Protein AF-A0A2A4FNS2-F1 (afdb_monomer_lite)

Radius of gyration: 14.97 Å; chains: 1; bounding box: 51×41×30 Å

Structure (mmCIF, N/CA/C/O backbone):
data_AF-A0A2A4FNS2-F1
#
_entry.id   AF-A0A2A4FNS2-F1
#
loop_
_atom_site.group_PDB
_atom_site.id
_atom_site.type_symbol
_atom_site.label_atom_id
_atom_site.label_alt_id
_atom_site.label_comp_id
_atom_site.label_asym_id
_atom_site.label_entity_id
_atom_site.label_seq_id
_atom_site.pdbx_PDB_ins_code
_atom_site.Cartn_x
_atom_site.Cartn_y
_atom_site.Cartn_z
_atom_site.occupancy
_atom_site.B_iso_or_equiv
_atom_site.auth_seq_id
_atom_site.auth_comp_id
_atom_site.auth_asym_id
_atom_site.auth_atom_id
_atom_site.pdbx_PDB_model_num
ATOM 1 N N . MET A 1 1 ? -37.004 21.178 3.071 1.00 41.16 1 MET A N 1
ATOM 2 C CA . MET A 1 1 ? -36.304 19.906 2.802 1.00 41.16 1 MET A CA 1
ATOM 3 C C . MET A 1 1 ? -34.827 20.220 2.761 1.00 41.16 1 MET A C 1
ATOM 5 O O . MET A 1 1 ? -34.383 20.898 1.845 1.00 41.16 1 MET A O 1
ATOM 9 N N . THR A 1 2 ? -34.114 19.869 3.824 1.00 33.25 2 THR A N 1
ATOM 10 C CA . THR A 1 2 ? -32.705 20.220 4.006 1.00 33.25 2 THR A CA 1
ATOM 11 C C . THR A 1 2 ? -31.871 19.224 3.217 1.00 33.25 2 THR A C 1
ATOM 13 O O . THR A 1 2 ? -31.886 18.032 3.516 1.00 33.25 2 THR A O 1
ATOM 16 N N . ILE A 1 3 ? -31.195 19.707 2.177 1.00 44.91 3 ILE A N 1
ATOM 17 C CA . ILE A 1 3 ? -30.150 18.963 1.479 1.00 44.91 3 ILE A CA 1
ATOM 18 C C . ILE A 1 3 ? -29.051 18.762 2.523 1.00 44.91 3 ILE A C 1
ATOM 20 O O . ILE A 1 3 ? -28.429 19.733 2.951 1.00 44.91 3 ILE A O 1
ATOM 24 N N . GLN A 1 4 ? -28.897 17.533 3.020 1.00 40.78 4 GLN A N 1
ATOM 25 C CA . GLN A 1 4 ? -27.765 17.178 3.868 1.00 40.78 4 GLN A CA 1
ATOM 26 C C . GLN A 1 4 ? -26.513 17.431 3.039 1.00 40.78 4 GLN A C 1
ATOM 28 O O . GLN A 1 4 ? -26.302 16.783 2.013 1.00 40.78 4 GLN A O 1
ATOM 33 N N . ALA A 1 5 ? -25.748 18.437 3.458 1.00 41.56 5 ALA A N 1
ATOM 34 C CA . ALA A 1 5 ? -24.431 18.706 2.933 1.00 41.56 5 ALA A CA 1
ATOM 35 C C . ALA A 1 5 ? -23.663 17.384 2.929 1.00 41.56 5 ALA A C 1
ATOM 37 O O . ALA A 1 5 ? -23.515 16.732 3.965 1.00 41.56 5 ALA A O 1
ATOM 38 N N . GLN A 1 6 ? -23.210 16.968 1.748 1.00 40.78 6 GLN A N 1
ATOM 39 C CA . GLN A 1 6 ? -22.015 16.152 1.680 1.00 40.78 6 GLN A CA 1
ATOM 40 C C . GLN A 1 6 ? -20.935 17.013 2.324 1.00 40.78 6 GLN A C 1
ATOM 42 O O . GLN A 1 6 ? -20.426 17.942 1.703 1.00 40.78 6 GLN A O 1
ATOM 47 N N . ASP A 1 7 ? -20.691 16.765 3.608 1.00 36.19 7 ASP A N 1
ATOM 48 C CA . ASP A 1 7 ? -19.500 17.198 4.315 1.00 36.19 7 ASP A CA 1
ATOM 49 C C . ASP A 1 7 ? -18.321 16.639 3.514 1.00 36.19 7 ASP A C 1
ATOM 51 O O . ASP A 1 7 ? -17.878 15.502 3.701 1.00 36.19 7 ASP A O 1
ATOM 55 N N . ASN A 1 8 ? -17.867 17.424 2.538 1.00 41.84 8 ASN A N 1
ATOM 56 C CA . ASN A 1 8 ? -16.549 17.304 1.957 1.00 41.84 8 ASN A CA 1
ATOM 57 C C . ASN A 1 8 ? -15.584 17.573 3.111 1.00 41.84 8 ASN A C 1
ATOM 59 O O . ASN A 1 8 ? -15.065 18.672 3.263 1.00 41.84 8 ASN A O 1
ATOM 63 N N . LYS A 1 9 ? -15.309 16.546 3.922 1.00 40.69 9 LYS A N 1
ATOM 64 C CA . LYS A 1 9 ? -14.279 16.552 4.974 1.00 40.69 9 LYS A CA 1
ATOM 65 C C . LYS A 1 9 ? -12.850 16.671 4.413 1.00 40.69 9 LYS A C 1
ATOM 67 O O . LYS A 1 9 ? -11.889 16.323 5.083 1.00 40.69 9 LYS A O 1
ATOM 72 N N . PHE A 1 10 ? -12.724 17.129 3.172 1.00 44.22 10 PHE A N 1
ATOM 73 C CA . PHE A 1 10 ? -11.481 17.424 2.474 1.00 44.22 10 PHE A CA 1
ATOM 74 C C . PHE A 1 10 ? -11.354 18.921 2.151 1.00 44.22 10 PHE A C 1
ATOM 76 O O . PHE A 1 10 ? -10.330 19.334 1.612 1.00 44.22 10 PHE A O 1
ATOM 83 N N . ASP A 1 11 ? -12.366 19.736 2.476 1.00 33.16 11 ASP A N 1
ATOM 84 C CA . ASP A 1 11 ? -12.264 21.192 2.417 1.00 33.16 11 ASP A CA 1
ATOM 85 C C . ASP A 1 11 ? -11.458 21.660 3.637 1.00 33.16 11 ASP A C 1
ATOM 87 O O . ASP A 1 11 ? -11.933 21.613 4.773 1.00 33.16 11 ASP A O 1
ATOM 91 N N . GLY A 1 12 ? -10.192 22.011 3.407 1.00 35.84 12 GLY A N 1
ATOM 92 C CA . GLY A 1 12 ? -9.270 22.435 4.462 1.00 35.84 12 GLY A CA 1
ATOM 93 C C . GLY A 1 12 ? -8.055 21.539 4.696 1.00 35.84 12 GLY A C 1
ATOM 94 O O . GLY A 1 12 ? -7.456 21.642 5.765 1.00 35.84 12 GLY A O 1
ATOM 95 N N . LEU A 1 13 ? -7.635 20.705 3.732 1.00 43.72 13 LEU A N 1
ATOM 96 C CA . LEU A 1 13 ? -6.250 20.221 3.768 1.00 43.72 13 LEU A CA 1
ATOM 97 C C . LEU A 1 13 ? -5.328 21.454 3.687 1.00 43.72 13 LEU A C 1
ATOM 99 O O . LEU A 1 13 ? -5.411 22.195 2.704 1.00 43.72 13 LEU A O 1
ATOM 103 N N . PRO A 1 14 ? -4.500 21.732 4.711 1.00 41.94 14 PRO A N 1
ATOM 104 C CA . PRO A 1 14 ? -3.625 22.895 4.703 1.00 41.94 14 PRO A CA 1
ATOM 105 C C . PRO A 1 14 ? -2.702 22.858 3.478 1.00 41.94 14 PRO A C 1
ATOM 107 O O . PRO A 1 14 ? -2.258 21.785 3.058 1.00 41.94 14 PRO A O 1
ATOM 110 N N . GLU A 1 15 ? -2.390 24.031 2.915 1.00 44.62 15 GLU A N 1
ATOM 111 C CA . GLU A 1 15 ? -1.247 24.209 2.012 1.00 44.62 15 GLU A CA 1
ATOM 112 C C . GLU A 1 15 ? 0.018 23.743 2.748 1.00 44.62 15 GLU A C 1
ATOM 114 O O . GLU A 1 15 ? 0.633 24.481 3.514 1.00 44.62 15 GLU A O 1
ATOM 119 N N . GLY A 1 16 ? 0.351 22.466 2.583 1.00 42.34 16 GLY A N 1
ATOM 120 C CA . GLY A 1 16 ? 1.368 21.791 3.377 1.00 42.34 16 GLY A CA 1
ATOM 121 C C . GLY A 1 16 ? 0.835 20.478 3.926 1.00 42.34 16 GLY A C 1
ATOM 122 O O . GLY A 1 16 ? 0.457 20.384 5.089 1.00 42.34 16 GLY A O 1
ATOM 123 N N . ASN A 1 17 ? 0.837 19.448 3.081 1.00 48.16 17 ASN A N 1
ATOM 124 C CA . ASN A 1 17 ? 0.653 18.067 3.511 1.00 48.16 17 ASN A CA 1
ATOM 125 C C . ASN A 1 17 ? 1.723 17.754 4.589 1.00 48.16 17 ASN A C 1
ATOM 127 O O . ASN A 1 17 ? 2.913 17.790 4.262 1.00 48.16 17 ASN A O 1
ATOM 131 N N . PRO A 1 18 ? 1.365 17.531 5.871 1.00 54.56 18 PRO A N 1
ATOM 132 C CA . PRO A 1 18 ? 2.313 17.654 6.985 1.00 54.56 18 PRO A CA 1
ATOM 133 C C . PRO A 1 18 ? 3.376 16.550 7.024 1.00 54.56 18 PRO A C 1
ATOM 135 O O . PRO A 1 18 ? 4.385 16.695 7.710 1.00 54.56 18 PRO A O 1
ATOM 138 N N . SER A 1 19 ? 3.193 15.453 6.287 1.00 63.78 19 SER A N 1
ATOM 139 C CA . SER A 1 19 ? 4.207 14.424 6.042 1.00 63.78 19 SER A CA 1
ATOM 140 C C . SER A 1 19 ? 3.758 13.501 4.901 1.00 63.78 19 SER A C 1
ATOM 142 O O . SER A 1 19 ? 2.559 13.327 4.697 1.00 63.78 19 SER A O 1
ATOM 144 N N . PRO A 1 20 ? 4.685 12.862 4.164 1.00 83.50 20 PRO A N 1
ATOM 145 C CA . PRO A 1 20 ? 4.353 11.919 3.088 1.00 83.50 20 PRO A CA 1
ATOM 146 C C . PRO A 1 20 ? 3.507 10.715 3.552 1.00 83.50 20 PRO A C 1
ATOM 148 O O . PRO A 1 20 ? 2.764 10.143 2.746 1.00 83.50 20 PRO A O 1
ATOM 151 N N . ILE A 1 21 ? 3.605 10.371 4.843 1.00 87.69 21 ILE A N 1
ATOM 152 C CA . ILE A 1 21 ? 2.782 9.405 5.582 1.00 87.69 21 ILE A CA 1
ATOM 153 C C . ILE A 1 21 ? 2.397 10.052 6.915 1.00 87.69 21 ILE A C 1
ATOM 155 O O . ILE A 1 21 ? 3.280 10.537 7.623 1.00 87.69 21 ILE A O 1
ATOM 159 N N . TYR A 1 22 ? 1.117 10.047 7.280 1.00 86.44 22 TYR A N 1
ATOM 160 C CA . TYR A 1 22 ? 0.645 10.611 8.547 1.00 86.44 22 TYR A CA 1
ATOM 161 C C . TYR A 1 22 ? -0.5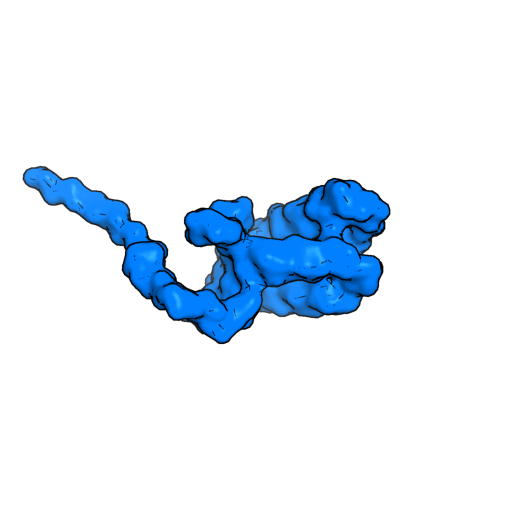53 9.838 9.109 1.00 86.44 22 TYR A C 1
ATOM 163 O O . TYR A 1 22 ? -1.162 9.018 8.422 1.00 86.44 22 TYR A O 1
ATOM 171 N N . ILE A 1 23 ? -0.859 10.068 10.388 1.00 86.75 23 ILE A N 1
ATOM 172 C CA . ILE A 1 23 ? -1.993 9.456 11.087 1.00 86.75 23 ILE A CA 1
ATOM 173 C C . ILE A 1 23 ? -2.924 10.571 11.554 1.00 86.75 23 ILE A C 1
ATOM 175 O O . ILE A 1 23 ? -2.470 11.508 12.207 1.00 86.75 23 ILE A O 1
ATOM 179 N N . GLU A 1 24 ? -4.211 10.447 11.254 1.00 84.62 24 GLU A N 1
ATOM 180 C CA . GLU A 1 24 ? -5.251 11.399 11.652 1.00 84.62 24 GLU A CA 1
ATOM 181 C C . GLU A 1 24 ? -6.551 10.638 11.939 1.00 84.62 24 GLU A C 1
ATOM 183 O O . GLU A 1 24 ? -6.929 9.738 11.186 1.00 84.62 24 GLU A O 1
ATOM 188 N N . ASP A 1 25 ? -7.210 10.953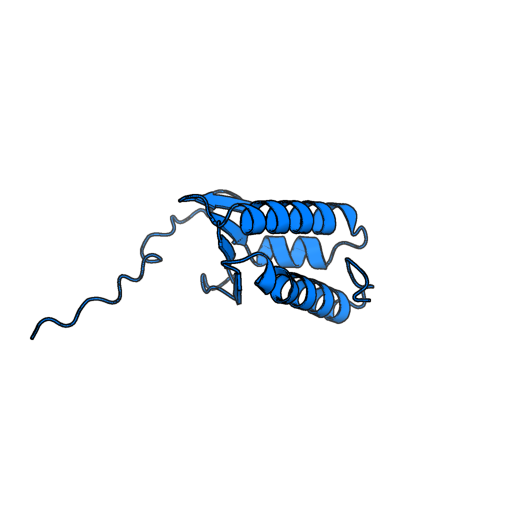 13.059 1.00 84.69 25 ASP A N 1
ATOM 189 C CA . ASP A 1 25 ? -8.420 10.261 13.531 1.00 84.69 25 ASP A CA 1
ATOM 190 C C . ASP A 1 25 ? -8.289 8.727 13.527 1.00 84.69 25 ASP A C 1
ATOM 192 O O . ASP A 1 25 ? -9.162 8.000 13.056 1.00 84.69 25 ASP A O 1
ATOM 196 N N . ASP A 1 26 ? -7.144 8.232 14.010 1.00 82.00 26 ASP A N 1
ATOM 197 C CA . ASP A 1 26 ? -6.743 6.818 14.008 1.00 82.00 26 ASP A CA 1
ATOM 198 C C . ASP A 1 26 ? -6.567 6.160 12.627 1.00 82.00 26 ASP A C 1
ATOM 200 O O . ASP A 1 26 ? -6.218 4.978 12.564 1.00 82.00 26 ASP A O 1
ATOM 204 N N . ASN A 1 27 ? -6.702 6.908 11.533 1.00 84.25 27 ASN A N 1
ATOM 205 C CA . ASN A 1 27 ? -6.522 6.424 10.167 1.00 84.25 27 ASN A CA 1
ATOM 206 C C . ASN A 1 27 ? -5.112 6.717 9.658 1.00 84.25 27 ASN A C 1
ATOM 208 O O . ASN A 1 27 ? -4.538 7.763 9.956 1.00 84.25 27 ASN A O 1
ATOM 212 N N . LEU A 1 28 ? -4.557 5.788 8.882 1.00 89.19 28 LEU A N 1
ATOM 213 C CA . LEU A 1 28 ? -3.256 5.953 8.241 1.00 89.19 28 LEU A CA 1
ATOM 214 C C . LEU A 1 28 ? -3.444 6.513 6.832 1.00 89.19 28 LEU A C 1
ATOM 216 O O . LEU A 1 28 ? -4.123 5.905 6.004 1.00 89.19 28 LEU A O 1
ATOM 220 N N . TYR A 1 29 ? -2.774 7.619 6.549 1.00 89.62 29 TYR A N 1
ATOM 221 C CA . TYR A 1 29 ? -2.777 8.270 5.251 1.00 89.62 29 TYR A CA 1
ATOM 222 C C . TYR A 1 29 ? -1.398 8.189 4.616 1.00 89.62 29 TYR A C 1
ATOM 224 O O . TYR A 1 29 ? -0.382 8.438 5.269 1.00 89.62 29 TYR A O 1
ATOM 232 N N . VAL A 1 30 ? -1.361 7.856 3.329 1.00 90.31 30 VAL A N 1
ATOM 233 C CA . VAL A 1 30 ? -0.145 7.910 2.515 1.00 90.31 30 VAL A CA 1
ATOM 234 C C . VAL A 1 30 ? -0.434 8.724 1.268 1.00 90.31 30 VAL A C 1
ATOM 236 O O . VAL A 1 30 ? -1.396 8.458 0.547 1.00 90.31 30 VAL A O 1
ATOM 239 N N . SER A 1 31 ? 0.405 9.725 1.015 1.00 89.12 31 SER A N 1
ATOM 240 C CA . SER A 1 31 ? 0.323 10.515 -0.213 1.00 89.12 31 SER A CA 1
ATOM 241 C C . SER A 1 31 ? 0.703 9.675 -1.433 1.00 89.12 31 SER A C 1
ATOM 243 O O . SER A 1 31 ? 1.586 8.823 -1.360 1.00 89.12 31 SER A O 1
ATOM 245 N N . ALA A 1 32 ? 0.092 9.940 -2.582 1.00 84.75 32 ALA A N 1
ATOM 246 C CA . ALA A 1 32 ? 0.373 9.223 -3.820 1.00 84.75 32 ALA A CA 1
ATOM 247 C C . ALA A 1 32 ? 1.809 9.447 -4.283 1.00 84.75 32 ALA A C 1
ATOM 249 O O . ALA A 1 32 ? 2.433 8.510 -4.763 1.00 84.75 32 ALA A O 1
ATOM 250 N N . THR A 1 33 ? 2.364 10.642 -4.060 1.00 86.81 33 THR A N 1
ATOM 251 C CA . THR A 1 33 ? 3.780 10.924 -4.321 1.00 86.81 33 THR A CA 1
ATOM 252 C C . THR A 1 33 ? 4.684 9.973 -3.543 1.00 86.81 33 THR A C 1
ATOM 254 O O . THR A 1 33 ? 5.612 9.402 -4.112 1.00 86.81 33 THR A O 1
ATOM 257 N N . GLU A 1 34 ? 4.407 9.766 -2.254 1.00 90.06 34 GLU A N 1
ATOM 258 C CA . GLU A 1 34 ? 5.174 8.827 -1.437 1.00 90.06 34 GLU A CA 1
ATOM 259 C C . GLU A 1 34 ? 4.911 7.378 -1.832 1.00 90.06 34 GLU A C 1
ATOM 261 O O . GLU A 1 34 ? 5.841 6.581 -1.929 1.00 90.06 34 GLU A O 1
ATOM 266 N N . TRP A 1 35 ? 3.655 7.031 -2.098 1.00 91.25 35 TRP A N 1
ATOM 267 C CA . TRP A 1 35 ? 3.287 5.691 -2.526 1.00 91.25 35 TRP A CA 1
ATOM 268 C C . TRP A 1 35 ? 3.977 5.303 -3.839 1.00 91.25 35 TRP A C 1
ATOM 270 O O . TRP A 1 35 ? 4.541 4.213 -3.946 1.00 91.25 35 TRP A O 1
ATOM 280 N N . ASP A 1 36 ? 4.017 6.217 -4.809 1.00 90.44 36 ASP A N 1
ATOM 281 C CA . ASP A 1 36 ? 4.742 6.052 -6.068 1.00 90.44 36 ASP A CA 1
ATOM 282 C C . ASP A 1 36 ? 6.248 5.984 -5.853 1.00 90.44 36 ASP A C 1
ATOM 284 O O . ASP A 1 36 ? 6.909 5.151 -6.476 1.00 90.44 36 ASP A O 1
ATOM 288 N N . ARG A 1 37 ? 6.795 6.819 -4.958 1.00 92.12 37 ARG A N 1
ATOM 289 C CA . ARG A 1 37 ? 8.211 6.772 -4.578 1.00 92.12 37 ARG A CA 1
ATOM 290 C C . ARG A 1 37 ? 8.569 5.378 -4.064 1.00 92.12 37 ARG A C 1
ATOM 292 O O . ARG A 1 37 ? 9.466 4.755 -4.624 1.00 92.12 37 ARG A O 1
ATOM 299 N N . LEU A 1 38 ? 7.819 4.861 -3.087 1.00 92.75 38 LEU A N 1
ATOM 300 C CA . LEU A 1 38 ? 7.997 3.523 -2.511 1.00 92.75 38 LEU A CA 1
ATOM 301 C C . LEU A 1 38 ? 7.824 2.413 -3.559 1.00 92.75 38 LEU A C 1
ATOM 303 O O . LEU A 1 38 ? 8.584 1.446 -3.575 1.00 92.75 38 LEU A O 1
ATOM 307 N N . CYS A 1 39 ? 6.849 2.544 -4.463 1.00 92.25 39 CYS A N 1
ATOM 308 C CA . CYS A 1 39 ? 6.633 1.574 -5.537 1.00 92.25 39 CYS A CA 1
ATOM 309 C C . CYS A 1 39 ? 7.750 1.600 -6.590 1.00 92.25 39 CYS A C 1
ATOM 311 O O . CYS A 1 39 ? 8.053 0.563 -7.169 1.00 92.25 39 CYS A O 1
ATOM 313 N N . ARG A 1 40 ? 8.394 2.741 -6.837 1.00 94.19 40 ARG A N 1
ATOM 314 C CA . ARG A 1 40 ? 9.492 2.856 -7.809 1.00 94.19 40 ARG A CA 1
ATOM 315 C C . ARG A 1 40 ? 10.848 2.414 -7.248 1.00 94.19 40 ARG A C 1
ATOM 317 O O . ARG A 1 40 ? 11.791 2.216 -8.012 1.00 94.19 40 ARG A O 1
ATOM 324 N N . GLU A 1 41 ? 10.980 2.255 -5.933 1.00 92.56 41 GLU A N 1
ATOM 325 C CA . GLU A 1 41 ? 12.235 1.795 -5.340 1.00 92.56 41 GLU A CA 1
ATOM 326 C C . GLU A 1 41 ? 12.579 0.356 -5.760 1.00 92.56 41 GLU A C 1
ATOM 328 O O . GLU A 1 41 ? 11.746 -0.556 -5.716 1.00 92.56 41 GLU A O 1
ATOM 333 N N . GLN A 1 42 ? 13.847 0.139 -6.138 1.00 88.94 42 GLN A N 1
ATOM 334 C CA . GLN A 1 42 ? 14.363 -1.206 -6.419 1.00 88.94 42 GLN A CA 1
ATOM 335 C C . GLN A 1 42 ? 14.336 -2.079 -5.161 1.00 88.94 42 GLN A C 1
ATOM 337 O O . GLN A 1 42 ? 13.938 -3.242 -5.221 1.00 88.94 42 GLN A O 1
ATOM 342 N N . SER A 1 43 ? 14.721 -1.501 -4.021 1.00 91.00 43 SER A N 1
ATOM 343 C CA . SER A 1 43 ? 14.592 -2.147 -2.719 1.00 91.00 43 SER A CA 1
ATOM 344 C C . SER A 1 43 ? 13.126 -2.188 -2.302 1.00 91.00 43 SER A C 1
ATOM 346 O O . SER A 1 43 ? 12.461 -1.157 -2.240 1.00 91.00 43 SER A O 1
ATOM 348 N N . THR A 1 44 ? 12.618 -3.375 -1.984 1.00 91.06 44 THR A N 1
ATOM 349 C CA . THR A 1 44 ? 11.246 -3.538 -1.489 1.00 91.06 44 THR A CA 1
ATOM 350 C C . THR A 1 44 ? 11.121 -3.253 0.005 1.00 91.06 44 THR A C 1
ATOM 352 O O . THR A 1 44 ? 10.005 -3.053 0.476 1.00 91.06 44 THR A O 1
ATOM 355 N N . SER A 1 45 ? 12.222 -3.197 0.765 1.00 90.31 45 SER A N 1
ATOM 356 C CA . SER A 1 45 ? 12.186 -3.104 2.234 1.00 90.31 45 SER A CA 1
ATOM 357 C C . SER A 1 45 ? 11.369 -1.918 2.773 1.00 90.31 45 SER A C 1
ATOM 359 O O . SER A 1 45 ? 10.582 -2.131 3.702 1.00 90.31 45 SER A O 1
ATOM 361 N N . PRO A 1 46 ? 11.471 -0.692 2.216 1.00 90.38 46 PRO A N 1
ATOM 362 C CA . PRO A 1 46 ? 10.659 0.435 2.683 1.00 90.38 46 PRO A CA 1
ATOM 363 C C . PRO A 1 46 ? 9.169 0.232 2.402 1.00 90.38 46 PRO A C 1
ATOM 365 O O . PRO A 1 46 ? 8.339 0.392 3.296 1.00 90.38 46 PRO A O 1
ATOM 368 N N . LEU A 1 47 ? 8.830 -0.213 1.190 1.00 91.44 47 LEU A N 1
ATOM 369 C CA . LEU A 1 47 ? 7.451 -0.502 0.802 1.00 91.44 47 LEU A CA 1
ATOM 370 C C . LEU A 1 47 ? 6.842 -1.627 1.652 1.00 91.44 47 LEU A C 1
ATOM 372 O O . LEU A 1 47 ? 5.729 -1.489 2.150 1.00 91.44 47 LEU A O 1
ATOM 376 N N . VAL A 1 48 ? 7.580 -2.716 1.883 1.00 91.75 48 VAL A N 1
ATOM 377 C CA . VAL A 1 48 ? 7.145 -3.845 2.724 1.00 91.75 48 VAL A CA 1
ATOM 378 C C . VAL A 1 48 ? 6.936 -3.411 4.177 1.00 91.75 48 VAL A C 1
ATOM 380 O O . VAL A 1 48 ? 5.996 -3.874 4.827 1.00 91.75 48 VAL A O 1
ATOM 383 N N . SER A 1 49 ? 7.757 -2.490 4.687 1.00 91.19 49 SER A N 1
ATOM 384 C CA . SER A 1 49 ? 7.591 -1.931 6.036 1.00 91.19 49 SER A CA 1
ATOM 385 C C . SER A 1 49 ? 6.292 -1.128 6.152 1.00 91.19 49 SER A C 1
ATOM 387 O O . SER A 1 49 ? 5.522 -1.320 7.094 1.00 91.19 49 SER A O 1
ATOM 389 N N . VAL A 1 50 ? 5.998 -0.281 5.161 1.00 91.81 50 VAL A N 1
ATOM 390 C CA . VAL A 1 50 ? 4.743 0.486 5.103 1.00 91.81 50 VAL A CA 1
ATOM 391 C C . VAL A 1 50 ? 3.534 -0.443 4.964 1.00 91.81 50 VAL A C 1
ATOM 393 O O . VAL A 1 50 ? 2.578 -0.312 5.724 1.00 91.81 50 VAL A O 1
ATOM 396 N N . LEU A 1 51 ? 3.600 -1.438 4.076 1.00 92.69 51 LEU A N 1
ATOM 397 C CA . LEU A 1 51 ? 2.561 -2.460 3.908 1.00 92.69 51 LEU A CA 1
ATOM 398 C C . LEU A 1 51 ? 2.296 -3.239 5.207 1.00 92.69 51 LEU A C 1
ATOM 400 O O . LEU A 1 51 ? 1.145 -3.486 5.567 1.00 92.69 51 LEU A O 1
ATOM 404 N N . SER A 1 52 ? 3.348 -3.589 5.948 1.00 91.50 52 SER A N 1
ATOM 405 C CA . SER A 1 52 ? 3.219 -4.270 7.241 1.00 91.50 52 SER A CA 1
ATOM 406 C C . SER A 1 52 ? 2.511 -3.387 8.271 1.00 91.50 52 SER A C 1
ATOM 408 O O . SER A 1 52 ? 1.601 -3.852 8.959 1.00 91.50 52 SER A O 1
ATOM 410 N N . ASN A 1 53 ? 2.854 -2.097 8.327 1.00 90.44 53 ASN A N 1
ATOM 411 C CA . ASN A 1 53 ? 2.177 -1.132 9.194 1.00 90.44 53 ASN A CA 1
ATOM 412 C C . ASN A 1 53 ? 0.700 -0.964 8.816 1.00 90.44 53 ASN A C 1
ATOM 414 O O . ASN A 1 53 ? -0.158 -0.996 9.696 1.00 90.44 53 ASN A O 1
ATOM 418 N N . MET A 1 54 ? 0.383 -0.866 7.522 1.00 93.19 54 MET A N 1
ATOM 419 C CA . MET A 1 54 ? -0.997 -0.808 7.025 1.00 93.19 54 MET A CA 1
ATOM 420 C C . MET A 1 54 ? -1.805 -2.026 7.475 1.00 93.19 54 MET A C 1
ATOM 422 O O . MET A 1 54 ? -2.901 -1.879 8.013 1.00 93.19 54 MET A O 1
ATOM 426 N N . ARG A 1 55 ? -1.245 -3.234 7.344 1.00 91.62 55 ARG A N 1
ATOM 427 C CA . ARG A 1 55 ? -1.895 -4.466 7.808 1.00 91.62 55 ARG A CA 1
ATOM 428 C C . ARG A 1 55 ? -2.174 -4.439 9.312 1.00 91.62 55 ARG A C 1
ATOM 430 O O . ARG A 1 55 ? -3.253 -4.850 9.741 1.00 91.62 55 ARG A O 1
ATOM 437 N N . VAL A 1 56 ? -1.233 -3.935 10.113 1.00 91.25 56 VAL A N 1
ATOM 438 C CA . VAL A 1 56 ? -1.417 -3.768 11.564 1.00 91.25 56 VAL A CA 1
ATOM 439 C C . VAL A 1 56 ? -2.528 -2.759 11.864 1.00 91.25 56 VAL A C 1
ATOM 441 O O . VAL A 1 56 ? -3.378 -3.049 12.706 1.00 91.25 56 VAL A O 1
ATOM 444 N N . PHE A 1 57 ? -2.585 -1.625 11.164 1.00 90.38 57 PHE A N 1
ATOM 445 C CA . PHE A 1 57 ? -3.677 -0.653 11.302 1.00 90.38 57 PHE A CA 1
ATOM 446 C C . PHE A 1 57 ? -5.041 -1.288 11.013 1.00 90.38 57 PHE A C 1
ATOM 448 O O . PHE A 1 57 ? -5.929 -1.253 11.865 1.00 90.38 57 PHE A O 1
ATOM 455 N N . LEU A 1 58 ? -5.167 -1.965 9.873 1.00 91.62 58 LEU A N 1
ATOM 456 C CA . LEU A 1 58 ? -6.406 -2.629 9.468 1.00 91.62 58 LEU A CA 1
ATOM 457 C C . LEU A 1 58 ? -6.836 -3.727 10.453 1.00 91.62 58 LEU A C 1
ATOM 459 O O . LEU A 1 58 ? -8.022 -3.878 10.739 1.00 91.62 58 LEU A O 1
ATOM 463 N N . SER A 1 59 ? -5.883 -4.474 11.024 1.00 90.75 59 SER A N 1
ATOM 464 C CA . SER A 1 59 ? -6.172 -5.497 12.044 1.00 90.75 59 SER A CA 1
ATOM 465 C C . SER A 1 59 ? -6.733 -4.923 13.350 1.00 90.75 59 SER A C 1
ATOM 467 O O . SER A 1 59 ? -7.408 -5.630 14.092 1.00 90.75 59 SER A O 1
ATOM 469 N N . ARG A 1 60 ? -6.490 -3.634 13.617 1.00 90.38 60 ARG A N 1
ATOM 470 C CA . ARG A 1 60 ? -7.012 -2.900 14.779 1.00 90.38 60 ARG A CA 1
ATOM 471 C C . ARG A 1 60 ? -8.360 -2.226 14.499 1.00 90.38 60 ARG A C 1
ATOM 473 O O . ARG A 1 60 ? -8.817 -1.453 15.333 1.00 90.38 60 ARG A O 1
ATOM 480 N N . GLY A 1 61 ? -8.975 -2.489 13.341 1.00 87.50 61 GLY A N 1
ATOM 481 C CA . GLY A 1 61 ? -10.237 -1.869 12.927 1.00 87.50 61 GLY A CA 1
ATOM 482 C C . GLY A 1 61 ? -10.100 -0.404 12.504 1.00 87.50 61 GLY A C 1
ATOM 483 O O . GLY A 1 61 ? -11.071 0.342 12.584 1.00 87.50 61 GLY A O 1
ATOM 484 N N . ARG A 1 62 ? -8.895 0.017 12.106 1.00 91.62 62 ARG A N 1
ATOM 485 C CA . ARG A 1 62 ? -8.598 1.369 11.605 1.00 91.62 62 ARG A CA 1
ATOM 486 C C . ARG A 1 62 ? -8.583 1.369 10.083 1.00 91.62 62 ARG A C 1
ATOM 488 O O . ARG A 1 62 ? -8.315 0.321 9.500 1.00 91.62 62 ARG A O 1
ATOM 495 N N . SER A 1 63 ? -8.782 2.526 9.448 1.00 90.31 63 SER A N 1
ATOM 496 C CA . SER A 1 63 ? -8.672 2.624 7.989 1.00 90.31 63 SER A CA 1
ATOM 497 C C . SER A 1 63 ? -7.276 3.026 7.514 1.00 90.31 63 SER A C 1
ATOM 499 O O . SER A 1 63 ? -6.489 3.653 8.232 1.00 90.31 63 SER A O 1
ATOM 501 N N . VAL A 1 64 ? -6.974 2.641 6.280 1.00 91.81 64 VAL A N 1
ATOM 502 C CA . VAL A 1 64 ? -5.800 3.053 5.514 1.00 91.81 64 VAL A CA 1
ATOM 503 C C . VAL A 1 64 ? -6.291 3.713 4.234 1.00 91.81 64 VAL A C 1
ATOM 505 O O . VAL A 1 64 ? -7.114 3.138 3.522 1.00 91.81 64 VAL A O 1
ATOM 508 N N . ARG A 1 65 ? -5.771 4.901 3.922 1.00 90.56 65 ARG A N 1
ATOM 509 C CA . ARG A 1 65 ? -6.160 5.686 2.747 1.00 90.56 65 ARG A CA 1
ATOM 510 C C . ARG A 1 65 ? -4.929 6.128 1.964 1.00 90.56 65 ARG A C 1
ATOM 512 O O . ARG A 1 65 ? -4.022 6.756 2.506 1.00 90.56 65 ARG A O 1
ATOM 519 N N . LEU A 1 66 ? -4.913 5.808 0.675 1.00 88.25 66 LEU A N 1
ATOM 520 C CA . LEU A 1 66 ? -3.954 6.333 -0.292 1.00 88.25 66 LEU A CA 1
ATOM 521 C C . LEU A 1 66 ? -4.577 7.559 -0.964 1.00 88.25 66 LEU A C 1
ATOM 523 O O . LEU A 1 66 ? -5.613 7.434 -1.619 1.00 88.25 66 LEU A O 1
ATOM 527 N N . ILE A 1 67 ? -3.968 8.730 -0.783 1.00 84.31 67 ILE A N 1
ATOM 528 C CA . ILE A 1 67 ? -4.470 10.002 -1.319 1.00 84.31 67 ILE A CA 1
ATOM 529 C C . ILE A 1 67 ? -3.690 10.366 -2.583 1.00 84.31 67 ILE A C 1
ATOM 531 O O . ILE A 1 67 ? -2.494 10.620 -2.510 1.00 84.31 67 ILE A O 1
ATOM 535 N N . GLY A 1 68 ? -4.380 10.440 -3.716 1.00 73.62 68 GLY A N 1
ATOM 536 C CA . GLY A 1 68 ? -3.921 10.939 -5.009 1.00 73.62 68 GLY A CA 1
ATOM 537 C C . GLY A 1 68 ? -3.284 12.326 -4.943 1.00 73.62 68 GLY A C 1
ATOM 538 O O . GLY A 1 68 ? -3.552 13.123 -4.046 1.00 73.62 68 GLY A O 1
ATOM 539 N N . ALA A 1 69 ? -2.458 12.651 -5.938 1.00 69.81 69 ALA A N 1
ATOM 540 C CA . ALA A 1 69 ? -1.867 13.987 -6.064 1.00 69.81 69 ALA A CA 1
ATOM 541 C C . ALA A 1 69 ? -2.926 15.096 -6.257 1.00 69.81 69 ALA A C 1
ATOM 543 O O . ALA A 1 69 ? -2.649 16.264 -6.002 1.00 69.81 69 ALA A O 1
ATOM 544 N N . ASP A 1 70 ? -4.136 14.726 -6.681 1.00 75.25 70 ASP A N 1
ATOM 545 C CA . ASP A 1 70 ? -5.315 15.587 -6.810 1.00 75.25 70 ASP A CA 1
ATOM 546 C C . ASP A 1 70 ? -6.158 15.672 -5.519 1.00 75.25 70 ASP A C 1
ATOM 548 O O . ASP A 1 70 ? -7.242 16.255 -5.526 1.00 75.25 70 ASP A O 1
ATOM 552 N N . GLY A 1 71 ? -5.686 15.075 -4.419 1.00 71.31 71 GLY A N 1
ATOM 553 C CA . GLY A 1 71 ? -6.377 15.032 -3.131 1.00 71.31 71 GLY A CA 1
ATOM 554 C C . GLY A 1 71 ? -7.481 13.974 -3.035 1.00 71.31 71 GLY A C 1
ATOM 555 O O . GLY A 1 71 ? -8.128 13.869 -1.993 1.00 71.31 71 GLY A O 1
ATOM 556 N N . ARG A 1 72 ? -7.719 13.171 -4.082 1.00 81.12 72 ARG A N 1
ATOM 557 C CA . ARG A 1 72 ? -8.756 12.127 -4.065 1.00 81.12 72 ARG A CA 1
ATOM 558 C C . ARG A 1 72 ? -8.238 10.829 -3.469 1.00 81.12 72 ARG A C 1
ATOM 560 O O . ARG A 1 72 ? -7.071 10.498 -3.597 1.00 81.12 72 ARG A O 1
ATOM 567 N N . ILE A 1 73 ? -9.114 10.039 -2.857 1.00 83.38 73 ILE A N 1
ATOM 568 C CA . ILE A 1 73 ? -8.737 8.705 -2.378 1.00 83.38 73 ILE A CA 1
ATOM 569 C C . ILE A 1 73 ? -8.620 7.758 -3.578 1.00 83.38 73 ILE A C 1
ATOM 571 O O . ILE A 1 73 ? -9.608 7.494 -4.261 1.00 83.38 73 ILE A O 1
ATOM 575 N N . GLU A 1 74 ? -7.422 7.229 -3.816 1.00 82.81 74 GLU A N 1
ATOM 576 C CA . GLU A 1 74 ? -7.157 6.251 -4.878 1.00 82.81 74 GLU A CA 1
ATOM 577 C C . GLU A 1 74 ? -7.408 4.816 -4.407 1.00 82.81 74 GLU A C 1
ATOM 579 O O . GLU A 1 74 ? -7.869 3.972 -5.175 1.00 82.81 74 GLU A O 1
ATOM 584 N N . VAL A 1 75 ? -7.105 4.537 -3.137 1.00 86.44 75 VAL A N 1
ATOM 585 C CA . VAL A 1 75 ? -7.383 3.260 -2.473 1.00 86.44 75 VAL A CA 1
ATOM 586 C C . VAL A 1 75 ? -7.764 3.544 -1.027 1.00 86.44 75 VAL A C 1
ATOM 588 O O . VAL A 1 75 ? -7.075 4.297 -0.340 1.00 86.44 75 VAL A O 1
ATOM 591 N N . SER A 1 76 ? -8.836 2.914 -0.558 1.00 89.62 76 SER A N 1
ATOM 592 C CA . SER A 1 76 ? -9.212 2.868 0.855 1.00 89.62 76 SER A CA 1
ATOM 593 C C . SER A 1 76 ? -9.335 1.414 1.270 1.00 89.62 76 SER A C 1
ATOM 595 O O . SER A 1 76 ? -9.837 0.600 0.494 1.00 89.62 76 SER A O 1
ATOM 597 N N . ALA A 1 77 ? -8.903 1.104 2.482 1.00 91.50 77 ALA A N 1
ATOM 598 C CA . ALA A 1 77 ? -9.226 -0.145 3.146 1.00 91.50 77 ALA A CA 1
ATOM 599 C C . ALA A 1 77 ? -9.660 0.174 4.574 1.00 91.50 77 ALA A C 1
ATOM 601 O O . ALA A 1 77 ? -8.934 0.853 5.298 1.00 91.50 77 ALA A O 1
ATOM 6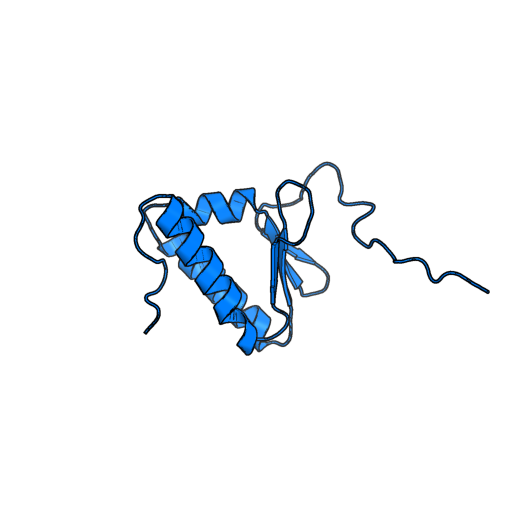02 N N . ASP A 1 78 ? -10.815 -0.335 4.983 1.00 89.56 78 ASP A N 1
ATOM 603 C CA . ASP A 1 78 ? -11.350 -0.139 6.335 1.00 89.56 78 ASP A CA 1
ATOM 604 C C . ASP A 1 78 ? -11.196 -1.405 7.193 1.00 89.56 78 ASP A C 1
ATOM 606 O O . ASP A 1 78 ? -11.426 -1.395 8.404 1.00 89.56 78 ASP A O 1
ATOM 610 N N . ARG A 1 79 ? -10.825 -2.529 6.565 1.00 87.44 79 ARG A N 1
ATOM 611 C CA . ARG A 1 79 ? -10.726 -3.848 7.201 1.00 87.44 79 ARG A CA 1
ATOM 612 C C . ARG A 1 79 ? -9.507 -4.617 6.723 1.00 87.44 79 ARG A C 1
ATOM 614 O O . ARG A 1 79 ? -9.062 -4.479 5.588 1.00 87.44 79 ARG A O 1
ATOM 621 N N . ALA A 1 80 ? -9.022 -5.533 7.559 1.00 87.06 80 ALA A N 1
ATOM 622 C CA . ALA A 1 80 ? -7.897 -6.402 7.206 1.00 87.06 80 ALA A CA 1
ATOM 623 C C . ALA A 1 80 ? -8.162 -7.266 5.957 1.00 87.06 80 ALA A C 1
ATOM 625 O O . ALA A 1 80 ? -7.226 -7.559 5.219 1.00 87.06 80 ALA A O 1
ATOM 626 N N . SER A 1 81 ? -9.422 -7.627 5.684 1.00 87.38 81 SER A N 1
ATOM 627 C CA . SER A 1 81 ? -9.825 -8.353 4.469 1.00 87.38 81 SER A CA 1
ATOM 628 C C . SER A 1 81 ? -9.611 -7.558 3.178 1.00 87.38 81 SER A C 1
ATOM 630 O O . SER A 1 81 ? -9.492 -8.147 2.112 1.00 87.38 81 SER A O 1
ATOM 632 N N . GLU A 1 82 ? -9.550 -6.229 3.264 1.00 89.56 82 GLU A N 1
ATOM 633 C CA . GLU A 1 82 ? -9.366 -5.328 2.120 1.00 89.56 82 GLU A CA 1
ATOM 634 C C . GLU A 1 82 ? -7.887 -5.011 1.863 1.00 89.56 82 GLU A C 1
ATOM 636 O O . GLU A 1 82 ? -7.548 -4.379 0.865 1.00 89.56 82 GLU A O 1
ATOM 641 N N . PHE A 1 83 ? -6.979 -5.506 2.714 1.00 91.62 83 PHE A N 1
ATOM 642 C CA . PHE A 1 83 ? -5.537 -5.323 2.542 1.00 91.62 83 PHE A CA 1
ATOM 643 C C . PHE A 1 83 ? -5.033 -5.843 1.187 1.00 91.62 83 PHE A C 1
ATOM 645 O O . PHE A 1 83 ? -4.090 -5.288 0.624 1.00 91.62 83 PHE A O 1
ATOM 652 N N . GLN A 1 84 ? -5.700 -6.858 0.625 1.00 90.75 84 GLN A N 1
ATOM 653 C CA . GLN A 1 84 ? -5.373 -7.385 -0.697 1.00 90.75 84 GLN A CA 1
ATOM 654 C C . GLN A 1 84 ? -5.462 -6.311 -1.792 1.00 90.75 84 GLN A C 1
ATOM 656 O O . GLN A 1 84 ? -4.597 -6.258 -2.657 1.00 90.75 84 GLN A O 1
ATOM 661 N N . ALA A 1 85 ? -6.426 -5.388 -1.717 1.00 90.25 85 ALA A N 1
ATOM 662 C CA . ALA A 1 85 ? -6.554 -4.311 -2.700 1.00 90.25 85 ALA A CA 1
ATOM 663 C C . ALA A 1 85 ? -5.360 -3.337 -2.660 1.00 90.25 85 ALA A C 1
ATOM 665 O O . ALA A 1 85 ? -4.929 -2.832 -3.699 1.00 90.25 85 ALA A O 1
ATOM 666 N N . ILE A 1 86 ? -4.790 -3.104 -1.471 1.00 92.31 86 ILE A N 1
ATOM 667 C CA . ILE A 1 86 ? -3.576 -2.294 -1.298 1.00 92.31 86 ILE A CA 1
ATOM 668 C C . ILE A 1 86 ? -2.365 -3.022 -1.895 1.00 92.31 86 ILE A C 1
ATOM 670 O O . ILE A 1 86 ? -1.582 -2.408 -2.623 1.00 92.31 86 ILE A O 1
ATOM 674 N N . LEU A 1 87 ? -2.223 -4.327 -1.630 1.00 92.8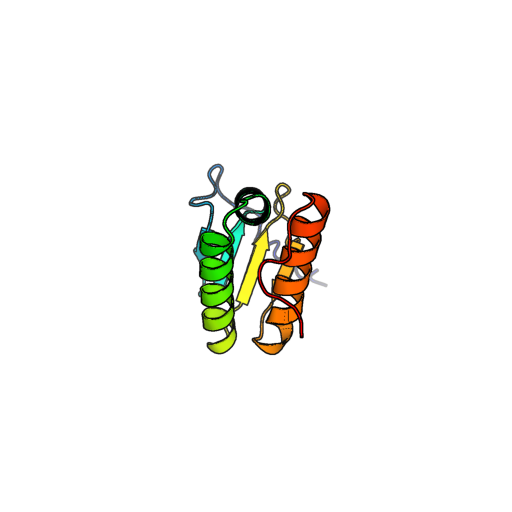1 87 LEU A N 1
ATOM 675 C CA . LEU A 1 87 ? -1.151 -5.150 -2.203 1.00 92.81 87 LEU A CA 1
ATOM 676 C C . LEU A 1 87 ? -1.222 -5.200 -3.730 1.00 92.81 87 LEU A C 1
ATOM 678 O O . LEU A 1 87 ? -0.211 -4.989 -4.401 1.00 92.81 87 LEU A O 1
ATOM 682 N N . ASP A 1 88 ? -2.412 -5.422 -4.284 1.00 92.56 88 ASP A N 1
ATOM 683 C CA . ASP A 1 88 ? -2.635 -5.462 -5.727 1.00 92.56 88 ASP A CA 1
ATOM 684 C C . ASP A 1 88 ? -2.296 -4.120 -6.377 1.00 92.56 88 ASP A C 1
ATOM 686 O O . ASP A 1 88 ? -1.690 -4.081 -7.451 1.00 92.56 88 ASP A O 1
ATOM 690 N N . ASN A 1 89 ? -2.641 -3.007 -5.721 1.00 92.44 89 ASN A N 1
ATOM 691 C CA . ASN A 1 89 ? -2.269 -1.673 -6.178 1.00 92.44 89 ASN A CA 1
ATOM 692 C C . ASN A 1 89 ? -0.743 -1.487 -6.185 1.00 92.44 89 ASN A C 1
ATOM 694 O O . ASN A 1 89 ? -0.192 -1.085 -7.211 1.00 92.44 89 ASN A O 1
ATOM 698 N N . ALA A 1 90 ? -0.061 -1.838 -5.089 1.00 93.00 90 ALA A N 1
ATOM 699 C CA . ALA A 1 90 ? 1.397 -1.762 -4.992 1.00 93.00 90 ALA A CA 1
ATOM 700 C C . ALA A 1 90 ? 2.075 -2.593 -6.092 1.00 93.00 90 ALA A C 1
ATOM 702 O O . ALA A 1 90 ? 2.922 -2.092 -6.830 1.00 93.00 90 ALA A O 1
ATOM 703 N N . ASN A 1 91 ? 1.667 -3.854 -6.251 1.00 93.69 91 ASN A N 1
ATOM 704 C CA . ASN A 1 91 ? 2.238 -4.765 -7.240 1.00 93.69 91 ASN A CA 1
ATOM 705 C C . ASN A 1 91 ? 1.974 -4.293 -8.676 1.00 93.69 91 ASN A C 1
ATOM 707 O O . ASN A 1 91 ? 2.881 -4.336 -9.508 1.00 93.69 91 ASN A O 1
ATOM 711 N N . ARG A 1 92 ? 0.779 -3.763 -8.965 1.00 92.94 92 ARG A N 1
ATOM 712 C CA . ARG A 1 92 ? 0.451 -3.183 -10.276 1.00 92.94 92 ARG A CA 1
ATOM 713 C C . ARG A 1 92 ? 1.311 -1.960 -10.598 1.00 92.94 92 ARG A C 1
ATOM 715 O O . ARG A 1 92 ? 1.791 -1.849 -11.724 1.00 92.94 92 ARG A O 1
ATOM 722 N N . ARG A 1 93 ? 1.536 -1.063 -9.630 1.00 92.31 93 ARG A N 1
ATOM 723 C CA . ARG A 1 93 ? 2.421 0.104 -9.809 1.00 92.31 93 ARG A CA 1
ATOM 724 C C . ARG A 1 93 ? 3.875 -0.311 -9.995 1.00 92.31 93 ARG A C 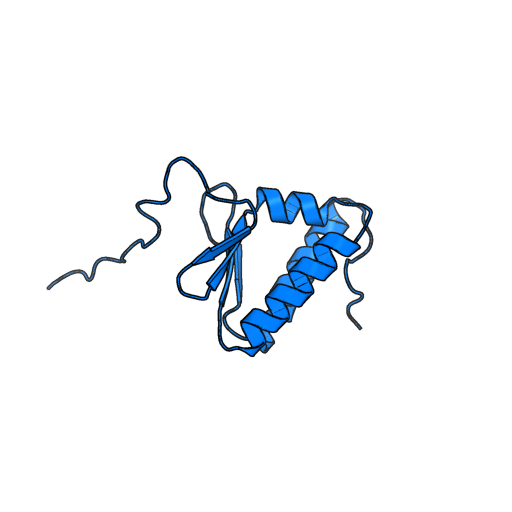1
ATOM 726 O O . ARG A 1 93 ? 4.561 0.208 -10.861 1.00 92.31 93 ARG A O 1
ATOM 733 N N . ARG A 1 94 ? 4.352 -1.295 -9.234 1.00 93.94 94 ARG A N 1
ATOM 734 C CA . ARG A 1 94 ? 5.702 -1.846 -9.430 1.00 93.94 94 ARG A CA 1
ATOM 735 C C . ARG A 1 94 ? 5.878 -2.424 -10.828 1.00 93.94 94 ARG A C 1
ATOM 737 O O . ARG A 1 94 ? 6.854 -2.100 -11.500 1.00 93.94 94 ARG A O 1
ATOM 744 N N . ALA A 1 95 ? 4.899 -3.195 -11.295 1.00 93.75 95 ALA A N 1
ATOM 745 C CA . ALA A 1 95 ? 4.913 -3.753 -12.639 1.00 93.75 95 ALA A CA 1
ATOM 746 C C . ALA A 1 95 ? 4.926 -2.664 -13.727 1.00 93.75 95 ALA A C 1
ATOM 748 O O . ALA A 1 95 ? 5.643 -2.816 -14.715 1.00 93.75 95 ALA A O 1
ATOM 749 N N . SER A 1 96 ? 4.214 -1.541 -13.546 1.00 94.19 96 SER A N 1
ATOM 750 C CA . SER A 1 96 ? 4.265 -0.423 -14.505 1.00 94.19 96 SER A CA 1
ATOM 751 C C . SER A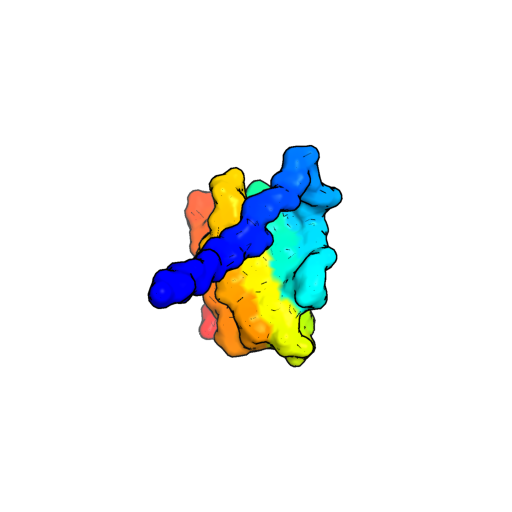 1 96 ? 5.626 0.282 -14.551 1.00 94.19 96 SER A C 1
ATOM 753 O O . SER A 1 96 ? 5.957 0.895 -15.564 1.00 94.19 96 SER A O 1
ATOM 755 N N . PHE A 1 97 ? 6.446 0.143 -13.505 1.00 92.88 97 PHE A N 1
ATOM 756 C CA . PHE A 1 97 ? 7.850 0.569 -13.485 1.00 92.88 97 PHE A CA 1
ATOM 757 C C . PHE A 1 97 ? 8.836 -0.521 -13.944 1.00 92.88 97 PHE A C 1
ATOM 759 O O . PHE A 1 97 ? 10.044 -0.300 -13.900 1.00 92.88 97 PHE A O 1
ATOM 766 N N . GLY A 1 98 ? 8.356 -1.694 -14.374 1.00 93.62 98 GLY A N 1
ATOM 767 C CA . GLY A 1 98 ? 9.204 -2.827 -14.761 1.00 93.62 98 GLY A CA 1
ATOM 768 C C . GLY A 1 98 ? 9.873 -3.536 -13.578 1.00 93.62 98 GLY A C 1
ATOM 769 O O . GLY A 1 98 ? 10.890 -4.204 -13.757 1.00 93.62 98 GLY A O 1
ATOM 770 N N . LEU A 1 99 ? 9.331 -3.380 -12.368 1.00 94.75 99 LEU A N 1
ATOM 771 C CA . LEU A 1 99 ? 9.865 -3.962 -11.138 1.00 94.75 99 LEU A CA 1
ATOM 772 C C . LEU A 1 99 ? 9.074 -5.205 -10.717 1.00 94.75 99 LEU A C 1
ATOM 774 O O . LEU A 1 99 ? 7.865 -5.303 -10.927 1.00 94.75 99 LEU A O 1
ATOM 778 N N . ALA A 1 100 ? 9.765 -6.139 -10.060 1.00 91.38 100 ALA A N 1
ATOM 779 C CA . ALA A 1 100 ? 9.154 -7.316 -9.446 1.00 91.38 100 ALA A CA 1
ATOM 780 C C . ALA A 1 100 ? 8.151 -6.921 -8.339 1.00 91.38 100 ALA A C 1
ATOM 782 O O . ALA A 1 100 ? 8.334 -5.868 -7.716 1.00 91.38 100 ALA A O 1
ATOM 783 N N . PRO A 1 101 ? 7.125 -7.746 -8.052 1.00 91.00 101 PRO A N 1
ATOM 784 C CA . PRO A 1 101 ? 6.153 -7.479 -6.989 1.00 91.00 101 PRO A CA 1
ATOM 785 C C . PRO A 1 101 ? 6.826 -7.292 -5.620 1.00 91.00 101 PRO A C 1
ATOM 787 O O . PRO A 1 101 ? 7.886 -7.854 -5.350 1.00 91.00 101 PRO A O 1
ATOM 790 N N . ALA A 1 102 ? 6.216 -6.477 -4.756 1.00 84.38 102 ALA A N 1
ATOM 791 C CA . ALA A 1 102 ? 6.739 -6.188 -3.418 1.00 84.38 102 ALA A CA 1
ATOM 792 C C . ALA A 1 102 ? 6.652 -7.412 -2.502 1.00 84.38 102 ALA A C 1
ATOM 794 O O . ALA A 1 102 ? 7.564 -7.684 -1.724 1.00 84.38 102 ALA A O 1
ATOM 795 N N . ILE A 1 103 ? 5.536 -8.129 -2.613 1.00 80.94 103 ILE A N 1
ATOM 796 C CA . ILE A 1 103 ? 5.254 -9.391 -1.942 1.00 80.94 103 ILE A CA 1
ATOM 797 C C . ILE A 1 103 ? 4.625 -10.292 -3.015 1.00 80.94 103 ILE A C 1
ATOM 799 O O . ILE A 1 103 ? 3.682 -9.835 -3.678 1.00 80.94 103 ILE A O 1
ATOM 803 N N . PRO A 1 104 ? 5.149 -11.513 -3.242 1.00 67.56 104 PRO A N 1
ATOM 804 C CA . PRO A 1 104 ? 4.518 -12.461 -4.149 1.00 67.56 104 PRO A CA 1
ATOM 805 C C . PRO A 1 104 ? 3.087 -12.736 -3.682 1.00 67.56 104 PRO A C 1
ATOM 807 O O . PRO A 1 104 ? 2.842 -12.918 -2.491 1.00 67.56 104 PRO A O 1
ATOM 810 N N . LEU A 1 105 ? 2.147 -12.700 -4.622 1.00 60.53 105 LEU A N 1
ATOM 811 C CA . LEU A 1 105 ? 0.784 -13.154 -4.389 1.00 60.53 105 LEU A CA 1
ATOM 812 C C . LEU A 1 105 ? 0.798 -14.657 -4.671 1.00 60.53 105 LEU A C 1
ATOM 814 O O . LEU A 1 105 ? 0.992 -15.035 -5.827 1.00 60.53 105 LEU A O 1
ATOM 818 N N . ASP A 1 106 ? 0.719 -15.469 -3.618 1.00 54.56 106 ASP A N 1
ATOM 819 C CA . ASP A 1 106 ? 0.541 -16.924 -3.731 1.00 54.56 106 ASP A CA 1
ATOM 820 C C . ASP A 1 106 ? -0.842 -17.276 -4.306 1.00 54.56 106 ASP A C 1
ATOM 822 O O . ASP A 1 106 ? -1.826 -16.568 -3.974 1.00 54.56 106 ASP A O 1
#

Foldseek 3Di:
DDDPDPPPVLVDPPPPPPDQWDADPLEIEHEPVVLLVQLLDLDLVVVVVVLVVQLVSQCVQHKYFYAYPVRHTPDIDRHNVRSVVVQVVSQVSNVVNVHHRSDDDD

Organism: NCBI:txid265293

pLDDT: mean 79.9, std 18.72, range [33.16, 94.75]

Secondary structure (DSSP, 8-state):
--------TTTT--SS-S-SEEEETTEEEEEHHHHHHHHH-S--HHHHHHHHHHHHHHHTT--EEEEPTTS-EEEEESSGGGHHHHHHHHHHHHHHTTPPPSS---

Sequence (106 aa):
MTIQAQDNKFDGLPEGNPSPIYIEDDNLYVSATEWDRLCREQSTSPLVSVLSNMRVFLSRGRSVRLIGADGRIEVSADRASEFQAILDNANRRRASFGLAPAIPLD